Protein AF-A0A1Q7AUY8-F1 (afdb_monomer)

Foldseek 3Di:
DPPLPDQPCLVVQLVVVPVDQDWAWLVVSLVSCVVVVGDPLNSVLSVPDDTDTDTSVRSVVSSSVVSD

Nearest PDB structures (foldseek):
  2y4q-assembly1_A  TM=4.953E-01  e=2.129E+00  Homo sapiens
  6tml-assembly1_b7  TM=4.727E-01  e=2.939E+00  Toxoplasma gondii GT1
  6i6n-assembly1_A  TM=4.117E-01  e=4.614E+00  Papaver somniferum

pLDDT: mean 86.92, std 13.51, range [37.59, 95.75]

Solvent-accessible surface area (backbone atoms only — not comparable to full-atom values): 4176 Å² total; per-residue (Å²): 131,77,80,80,75,75,50,64,66,45,67,65,48,50,57,69,67,50,76,55,101,56,70,39,44,44,70,55,53,48,52,50,40,58,75,69,62,54,45,67,74,40,46,55,39,57,67,67,53,69,90,52,69,36,43,76,67,54,46,60,50,51,45,48,67,74,72,112

Radius of gyration: 11.17 Å; Cα contacts (8 Å, |Δi|>4): 56; chains: 1; bounding box: 21×30×28 Å

Secondary structure (DSSP, 8-state):
-------TTHHHHHHHH-SS---EEHHHHHHHHHHTT--HHHHHHHHTSPSSEE-HHHHHHHHHHTT-

Sequence (68 aa):
MAPHDALPGLDRFLDELYVTDVRMARDEIVRKATAAGLPATTMSRLDALPEGEYAYDEVVEAVRMIGD

Mean predicted aligned error: 4.82 Å

Structure (mmCIF, N/CA/C/O backbone):
data_AF-A0A1Q7AUY8-F1
#
_entry.id   AF-A0A1Q7AUY8-F1
#
loop_
_atom_site.group_PDB
_atom_site.id
_atom_site.type_symbol
_atom_site.label_atom_id
_atom_site.label_alt_id
_atom_site.label_comp_id
_atom_site.label_asym_id
_atom_site.label_entity_id
_atom_site.label_seq_id
_atom_site.pdbx_PDB_ins_code
_atom_site.Cartn_x
_atom_site.Cartn_y
_atom_site.Cartn_z
_atom_site.occupancy
_atom_site.B_iso_or_equiv
_atom_site.auth_seq_id
_atom_site.auth_comp_id
_atom_site.auth_asym_id
_atom_site.auth_atom_id
_atom_site.pdbx_PDB_model_num
ATOM 1 N N . MET A 1 1 ? 4.045 -22.212 13.219 1.00 42.00 1 MET A N 1
ATOM 2 C CA . MET A 1 1 ? 4.069 -21.382 12.002 1.00 42.00 1 MET A CA 1
ATOM 3 C C . MET A 1 1 ? 3.600 -20.007 12.432 1.00 42.00 1 MET A C 1
ATOM 5 O O . MET A 1 1 ? 2.401 -19.807 12.574 1.00 42.00 1 MET A O 1
ATOM 9 N N . ALA A 1 2 ? 4.530 -19.138 12.840 1.00 37.59 2 ALA A N 1
ATOM 10 C CA . ALA A 1 2 ? 4.179 -17.749 13.121 1.00 37.59 2 ALA A CA 1
ATOM 11 C C . ALA A 1 2 ? 3.579 -17.166 11.833 1.00 37.59 2 ALA A C 1
ATOM 13 O O . ALA A 1 2 ? 4.049 -17.549 10.757 1.00 37.59 2 ALA A O 1
ATOM 14 N N . PRO A 1 3 ? 2.533 -16.325 11.886 1.00 49.22 3 PRO A N 1
ATOM 15 C CA . PRO A 1 3 ? 2.133 -15.613 10.687 1.00 49.22 3 PRO A CA 1
ATOM 16 C C . PRO A 1 3 ? 3.345 -14.765 10.301 1.00 49.22 3 PRO A C 1
ATOM 18 O O . PRO A 1 3 ? 3.726 -13.879 11.062 1.00 49.22 3 PRO A O 1
ATOM 21 N N . HIS A 1 4 ? 4.012 -15.108 9.197 1.00 49.22 4 HIS A N 1
ATOM 22 C CA . HIS A 1 4 ? 5.039 -14.265 8.597 1.00 49.22 4 HIS A CA 1
ATOM 23 C C . HIS A 1 4 ? 4.343 -12.968 8.205 1.00 49.22 4 HIS A C 1
ATOM 25 O O . HIS A 1 4 ? 3.693 -12.891 7.170 1.00 49.22 4 HIS A O 1
ATOM 31 N N . ASP A 1 5 ? 4.352 -12.029 9.140 1.00 60.47 5 ASP A N 1
ATOM 32 C CA . ASP A 1 5 ? 4.096 -10.615 8.962 1.00 60.47 5 ASP A CA 1
ATOM 33 C C . ASP A 1 5 ? 3.019 -10.256 7.927 1.00 60.47 5 ASP A C 1
ATOM 35 O O . ASP A 1 5 ? 3.257 -9.545 6.950 1.00 60.47 5 ASP A O 1
ATOM 39 N N . ALA A 1 6 ? 1.804 -10.769 8.142 1.00 68.38 6 ALA A N 1
ATOM 40 C CA . ALA A 1 6 ? 0.657 -10.437 7.311 1.00 68.38 6 ALA A CA 1
ATOM 41 C C . ALA A 1 6 ? 0.371 -8.937 7.449 1.00 68.38 6 ALA A C 1
ATOM 43 O O . ALA A 1 6 ? -0.189 -8.500 8.454 1.00 68.38 6 ALA A O 1
ATOM 44 N N . LEU A 1 7 ? 0.789 -8.152 6.455 1.00 84.19 7 LEU A N 1
ATOM 45 C CA . LEU A 1 7 ? 0.514 -6.726 6.387 1.00 84.19 7 LEU A CA 1
ATOM 46 C C . LEU A 1 7 ? -0.995 -6.514 6.239 1.00 84.19 7 LEU A C 1
ATOM 48 O O . LEU A 1 7 ? -1.552 -6.799 5.174 1.00 84.19 7 LEU A O 1
ATOM 52 N N . PRO A 1 8 ? -1.690 -6.038 7.286 1.00 85.12 8 PRO A N 1
ATOM 53 C CA . PRO A 1 8 ? -3.139 -5.978 7.263 1.00 85.12 8 PRO A CA 1
ATOM 54 C C . PRO A 1 8 ? -3.609 -5.039 6.150 1.00 85.12 8 PRO A C 1
ATOM 56 O O . PRO A 1 8 ? -3.187 -3.883 6.066 1.00 85.12 8 PRO A O 1
ATOM 59 N N . GLY A 1 9 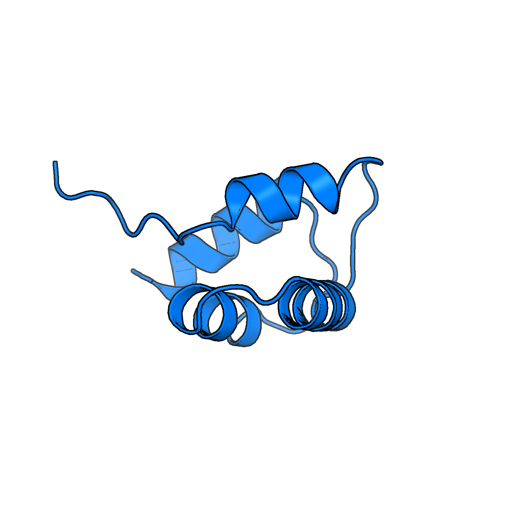? -4.488 -5.558 5.291 1.00 88.50 9 GLY A N 1
ATOM 60 C CA . GLY A 1 9 ? -5.101 -4.811 4.194 1.00 88.50 9 GLY A CA 1
ATOM 61 C C . GLY A 1 9 ? -4.210 -4.577 2.972 1.00 88.50 9 GLY A C 1
ATOM 62 O O . GLY A 1 9 ? -4.702 -3.984 2.017 1.00 88.50 9 GLY A O 1
ATOM 63 N N . LEU A 1 10 ? -2.955 -5.051 2.962 1.00 90.44 10 LEU A N 1
ATOM 64 C CA . LEU A 1 10 ? -2.072 -4.878 1.806 1.00 90.44 10 LEU A CA 1
ATOM 65 C C . LEU A 1 10 ? -2.591 -5.633 0.580 1.00 90.44 10 LEU A C 1
ATOM 67 O O . LEU A 1 10 ? -2.757 -5.015 -0.461 1.00 90.44 10 LEU A O 1
ATOM 71 N N . ASP A 1 11 ? -2.878 -6.931 0.708 1.00 90.38 11 ASP A N 1
ATOM 72 C CA . ASP A 1 11 ? -3.262 -7.768 -0.440 1.00 90.38 11 ASP A CA 1
ATOM 73 C C . ASP A 1 11 ? -4.500 -7.202 -1.148 1.00 90.38 11 ASP A C 1
ATOM 75 O O . ASP A 1 11 ? -4.480 -6.939 -2.345 1.00 90.38 11 ASP A O 1
ATOM 79 N N . ARG A 1 12 ? -5.542 -6.873 -0.371 1.00 91.25 12 ARG A N 1
ATOM 80 C CA . ARG A 1 12 ? -6.758 -6.237 -0.891 1.00 91.25 12 ARG A CA 1
ATOM 81 C C . ARG A 1 12 ? -6.462 -4.908 -1.591 1.00 91.25 12 ARG A C 1
ATOM 83 O O . ARG A 1 12 ? -7.047 -4.622 -2.629 1.00 91.25 12 ARG A O 1
ATOM 90 N N . PHE A 1 13 ? -5.601 -4.080 -1.005 1.00 93.75 13 PHE A N 1
ATOM 91 C CA . PHE A 1 13 ? -5.225 -2.806 -1.606 1.00 93.75 13 PHE A CA 1
ATOM 92 C C . PHE A 1 13 ? -4.486 -3.001 -2.927 1.00 93.75 13 PHE A C 1
ATOM 94 O O . PHE A 1 13 ? -4.788 -2.300 -3.886 1.00 93.75 13 PHE A O 1
ATOM 101 N N . LEU A 1 14 ? -3.551 -3.949 -2.996 1.00 92.31 14 LEU A N 1
ATOM 102 C CA . LEU A 1 14 ? -2.818 -4.236 -4.223 1.00 92.31 14 LEU A CA 1
ATOM 103 C C . LEU A 1 14 ? -3.739 -4.812 -5.304 1.00 92.31 14 LEU A C 1
ATOM 105 O O . LEU A 1 14 ? -3.617 -4.405 -6.454 1.00 92.31 14 LEU A O 1
ATOM 109 N N . ASP A 1 15 ? -4.698 -5.667 -4.943 1.00 91.31 15 ASP A N 1
ATOM 110 C CA . ASP A 1 15 ? -5.698 -6.197 -5.880 1.00 91.31 15 ASP A CA 1
ATOM 111 C C . ASP A 1 15 ? -6.566 -5.074 -6.482 1.00 91.31 15 ASP A C 1
ATOM 113 O O . ASP A 1 15 ? -6.876 -5.078 -7.672 1.00 91.31 15 ASP A O 1
ATOM 117 N N . GLU A 1 16 ? -6.948 -4.081 -5.669 1.00 91.44 16 GLU A N 1
ATOM 118 C CA . GLU A 1 16 ? -7.702 -2.901 -6.119 1.00 91.44 16 GLU A CA 1
ATOM 119 C C . GLU A 1 16 ? -6.823 -1.894 -6.886 1.00 91.44 16 GLU A C 1
ATOM 121 O O . GLU A 1 16 ? -7.316 -1.150 -7.737 1.00 91.44 16 GLU A O 1
ATOM 126 N N . LEU A 1 17 ? -5.523 -1.852 -6.590 1.00 91.31 17 LEU A N 1
ATOM 127 C CA . LEU A 1 17 ? -4.567 -0.933 -7.202 1.00 91.31 17 LEU A CA 1
ATOM 128 C C . LEU A 1 17 ? -4.110 -1.412 -8.587 1.00 91.31 17 LEU A C 1
ATOM 130 O O . LEU A 1 17 ? -4.045 -0.612 -9.520 1.00 91.31 17 LEU A O 1
ATOM 134 N N . TYR A 1 18 ? -3.821 -2.705 -8.720 1.00 90.75 18 TYR A N 1
ATOM 135 C CA . TYR A 1 18 ? -3.282 -3.346 -9.920 1.00 90.75 18 TYR A CA 1
ATOM 136 C C . TYR A 1 18 ? -4.371 -4.078 -10.717 1.00 90.75 18 TYR A C 1
ATOM 138 O O . TYR A 1 18 ? -4.191 -5.204 -11.168 1.00 90.75 18 TYR A O 1
ATOM 146 N N . VAL A 1 19 ? -5.515 -3.422 -10.940 1.00 84.50 19 VAL A N 1
ATOM 147 C CA . VAL A 1 19 ? -6.597 -3.965 -11.793 1.00 84.50 19 VAL A CA 1
ATOM 148 C C . VAL A 1 19 ? -6.153 -4.101 -13.258 1.00 84.50 19 VAL A C 1
ATOM 150 O O . VAL A 1 19 ? -6.684 -4.912 -14.012 1.00 84.50 19 VAL A O 1
ATOM 153 N N . THR A 1 20 ? -5.168 -3.302 -13.666 1.00 73.62 20 THR A N 1
ATOM 154 C CA . THR A 1 20 ? -4.483 -3.395 -14.958 1.00 73.62 20 THR A CA 1
ATOM 155 C C . THR A 1 20 ? -3.005 -3.662 -14.691 1.00 73.62 20 THR A C 1
ATOM 157 O O . THR A 1 20 ? -2.442 -2.932 -13.878 1.00 73.62 20 THR A O 1
ATOM 160 N N . ASP A 1 21 ? -2.395 -4.647 -15.367 1.00 63.53 21 ASP A N 1
ATOM 161 C CA . ASP A 1 21 ? -0.979 -5.083 -15.269 1.00 63.53 21 ASP A CA 1
ATOM 162 C C . ASP A 1 21 ? 0.053 -3.987 -15.634 1.00 63.53 21 ASP A C 1
ATOM 164 O O . ASP A 1 21 ? 0.880 -4.126 -16.536 1.00 63.53 21 ASP A O 1
ATOM 168 N N . VAL A 1 22 ? -0.004 -2.846 -14.959 1.00 81.25 22 VAL A N 1
ATOM 169 C CA . VAL A 1 22 ? 0.846 -1.685 -15.198 1.00 81.25 22 VAL A CA 1
ATOM 170 C C . VAL A 1 22 ? 1.762 -1.515 -13.998 1.00 81.25 22 VAL A C 1
ATOM 172 O O . VAL A 1 22 ? 1.314 -1.550 -12.853 1.00 81.25 22 VAL A O 1
ATOM 175 N N . ARG A 1 23 ? 3.055 -1.319 -14.265 1.00 92.81 23 ARG A N 1
ATOM 176 C CA . ARG A 1 23 ? 4.026 -0.946 -13.234 1.00 92.81 23 ARG A CA 1
ATOM 177 C C . ARG A 1 23 ? 3.661 0.416 -12.651 1.00 92.81 23 ARG A C 1
ATOM 179 O O . ARG A 1 23 ? 3.305 1.330 -13.392 1.00 92.81 23 ARG A O 1
ATOM 186 N N . MET A 1 24 ? 3.758 0.558 -11.335 1.00 92.19 24 MET A N 1
ATOM 187 C CA . MET A 1 24 ? 3.429 1.799 -10.641 1.00 92.19 24 MET A CA 1
ATOM 188 C C . MET A 1 24 ? 4.632 2.346 -9.889 1.00 92.19 24 MET A C 1
ATOM 190 O O . MET A 1 24 ? 5.365 1.607 -9.234 1.00 92.19 24 MET A O 1
ATOM 194 N N . ALA A 1 25 ? 4.816 3.663 -9.945 1.00 94.38 25 ALA A N 1
ATOM 195 C CA . ALA A 1 25 ? 5.850 4.328 -9.168 1.00 94.38 25 ALA A CA 1
ATOM 196 C C . ALA A 1 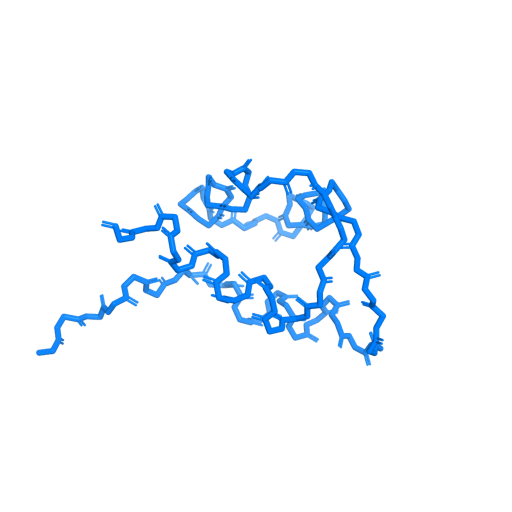25 ? 5.591 4.161 -7.662 1.00 94.38 25 ALA A C 1
ATOM 198 O O . ALA A 1 25 ? 4.459 4.326 -7.197 1.00 94.38 25 ALA A O 1
ATOM 199 N N . ARG A 1 26 ? 6.652 3.918 -6.887 1.00 94.81 26 ARG A N 1
ATOM 200 C CA . ARG A 1 26 ? 6.616 3.794 -5.419 1.00 94.81 26 ARG A CA 1
ATOM 201 C C . ARG A 1 26 ? 5.844 4.931 -4.750 1.00 94.81 26 ARG A C 1
ATOM 203 O O . ARG A 1 26 ? 4.995 4.684 -3.897 1.00 94.81 26 ARG A O 1
ATOM 210 N N . ASP A 1 27 ? 6.058 6.167 -5.188 1.00 95.56 27 ASP A N 1
ATOM 211 C CA . ASP A 1 27 ? 5.358 7.329 -4.631 1.00 95.56 27 ASP A CA 1
ATOM 212 C C . ASP A 1 27 ? 3.861 7.342 -4.941 1.00 95.56 27 ASP A C 1
ATOM 214 O O . ASP A 1 27 ? 3.062 7.846 -4.148 1.00 95.56 27 ASP A O 1
ATOM 218 N N . GLU A 1 28 ? 3.455 6.784 -6.081 1.00 94.50 28 GLU A N 1
ATOM 219 C CA . GLU A 1 28 ? 2.043 6.638 -6.409 1.00 94.50 28 GLU A CA 1
ATOM 220 C C . GLU A 1 28 ? 1.387 5.558 -5.544 1.00 94.50 28 GLU A C 1
ATOM 222 O O . GLU A 1 28 ? 0.292 5.784 -5.023 1.00 94.50 28 GLU A O 1
ATOM 227 N N . ILE A 1 29 ? 2.079 4.436 -5.323 1.00 94.75 29 ILE A N 1
ATOM 228 C CA . ILE A 1 29 ? 1.632 3.355 -4.435 1.00 94.75 29 ILE A CA 1
ATOM 229 C C . ILE A 1 29 ? 1.424 3.901 -3.017 1.00 94.75 29 ILE A C 1
ATOM 231 O O . ILE A 1 29 ? 0.336 3.760 -2.463 1.00 94.75 29 ILE A O 1
ATOM 235 N N . VAL A 1 30 ? 2.415 4.601 -2.451 1.00 95.12 30 VAL A N 1
ATOM 236 C CA . VAL A 1 30 ? 2.335 5.187 -1.099 1.00 95.12 30 VAL A CA 1
ATOM 237 C C . VAL A 1 30 ? 1.232 6.241 -1.001 1.00 95.12 30 VAL A C 1
ATOM 239 O O . VAL A 1 30 ? 0.465 6.262 -0.033 1.00 95.12 30 VAL A O 1
ATOM 242 N N . ARG A 1 31 ? 1.083 7.100 -2.017 1.00 94.88 31 ARG A N 1
ATOM 243 C CA . ARG A 1 31 ? 0.009 8.103 -2.050 1.00 94.88 31 ARG A CA 1
ATOM 244 C C . ARG A 1 31 ? -1.371 7.447 -2.053 1.00 94.88 31 ARG A C 1
ATOM 246 O O . ARG A 1 31 ? -2.252 7.882 -1.313 1.00 94.88 31 ARG A O 1
ATOM 253 N N . LYS A 1 32 ? -1.563 6.405 -2.864 1.00 94.69 32 LYS A N 1
ATOM 254 C CA . LYS A 1 32 ? -2.833 5.672 -2.947 1.00 94.69 32 LYS A CA 1
ATOM 255 C C . LYS A 1 32 ? -3.105 4.861 -1.680 1.00 94.69 32 LYS A C 1
ATOM 257 O O . LYS A 1 32 ? -4.235 4.875 -1.205 1.00 94.69 32 LYS A O 1
ATOM 262 N N . ALA A 1 33 ? -2.083 4.261 -1.077 1.00 95.00 33 ALA A N 1
ATOM 263 C CA . ALA A 1 33 ? -2.176 3.578 0.213 1.00 95.00 33 ALA A CA 1
ATOM 264 C C . ALA A 1 33 ? -2.583 4.538 1.344 1.00 95.00 33 ALA A C 1
ATOM 266 O O . ALA A 1 33 ? -3.446 4.216 2.162 1.00 95.00 33 ALA A O 1
ATOM 267 N N . THR A 1 34 ? -2.025 5.753 1.340 1.00 95.75 34 THR A N 1
ATOM 268 C CA . THR A 1 34 ? -2.403 6.824 2.273 1.00 95.75 34 THR A CA 1
ATOM 269 C C . THR A 1 34 ? -3.865 7.220 2.085 1.00 95.75 34 THR A C 1
ATOM 271 O O . THR A 1 34 ? -4.613 7.311 3.055 1.00 95.75 34 THR A O 1
ATOM 274 N N . ALA A 1 35 ? -4.294 7.426 0.836 1.00 95.44 35 ALA A N 1
ATOM 275 C CA . ALA A 1 35 ? -5.678 7.772 0.515 1.00 95.44 35 ALA A CA 1
ATOM 276 C C . ALA A 1 35 ? -6.669 6.650 0.878 1.00 95.44 35 ALA A C 1
ATOM 278 O O . ALA A 1 35 ? -7.791 6.938 1.288 1.00 95.44 35 ALA A O 1
ATOM 279 N N . ALA A 1 36 ? -6.242 5.388 0.773 1.00 94.00 36 ALA A N 1
ATOM 280 C CA . ALA A 1 36 ? -6.994 4.212 1.206 1.00 94.00 36 ALA A CA 1
ATOM 281 C C . ALA A 1 36 ? -6.997 4.017 2.736 1.00 94.00 36 ALA A C 1
ATOM 283 O O . ALA A 1 36 ? -7.732 3.172 3.243 1.00 94.00 36 ALA A O 1
ATOM 284 N N . GLY A 1 37 ? -6.196 4.789 3.480 1.00 94.38 37 GLY A N 1
ATOM 285 C CA . GLY A 1 37 ? -6.129 4.719 4.936 1.00 94.38 37 GLY A CA 1
ATOM 286 C C . GLY A 1 37 ? -5.532 3.412 5.450 1.00 94.38 37 GLY A C 1
ATOM 287 O O . GLY A 1 37 ? -6.029 2.866 6.438 1.00 94.38 37 GLY A O 1
ATOM 288 N N . LEU A 1 38 ? -4.496 2.886 4.782 1.00 93.69 38 LEU A N 1
ATOM 289 C CA . LEU A 1 38 ? -3.861 1.648 5.228 1.00 93.69 38 LEU A CA 1
ATOM 290 C C . LEU A 1 38 ? -3.281 1.770 6.650 1.00 93.69 38 LEU A C 1
ATOM 292 O O . LEU A 1 38 ? -2.840 2.849 7.058 1.00 93.69 38 LEU A O 1
ATOM 296 N N . PRO A 1 39 ? -3.243 0.663 7.417 1.00 93.00 39 PRO A N 1
ATOM 297 C CA . PRO A 1 39 ? -2.674 0.657 8.759 1.00 93.00 39 PRO A C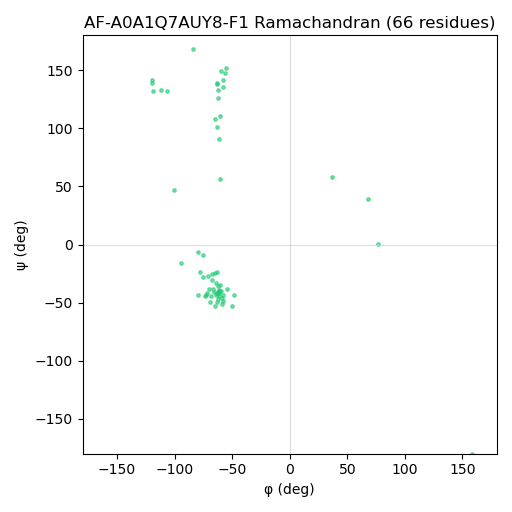A 1
ATOM 298 C C . PRO A 1 39 ? -1.222 1.141 8.782 1.00 93.00 39 PRO A C 1
ATOM 300 O O . PRO A 1 39 ? -0.450 0.860 7.866 1.00 93.00 39 PRO A O 1
ATOM 303 N N . ALA A 1 40 ? -0.826 1.798 9.877 1.00 90.62 40 ALA A N 1
ATOM 304 C CA . ALA A 1 40 ? 0.505 2.392 10.023 1.00 90.62 40 ALA A CA 1
ATOM 305 C C . ALA A 1 40 ? 1.648 1.389 9.782 1.00 90.62 40 ALA A C 1
ATOM 307 O O . ALA A 1 40 ? 2.623 1.730 9.126 1.00 90.62 40 ALA A O 1
ATOM 308 N N . THR A 1 41 ? 1.508 0.139 10.234 1.00 90.19 41 THR A N 1
ATOM 309 C CA . THR A 1 41 ? 2.494 -0.929 9.990 1.00 90.19 41 THR A CA 1
ATOM 310 C C . THR A 1 41 ? 2.680 -1.222 8.498 1.00 90.19 41 THR A C 1
ATOM 312 O O . THR A 1 41 ? 3.810 -1.376 8.039 1.00 90.19 41 THR A O 1
ATOM 315 N N . THR A 1 42 ? 1.588 -1.253 7.728 1.00 92.38 42 THR A N 1
ATOM 316 C CA . THR A 1 42 ? 1.622 -1.429 6.267 1.00 92.38 42 THR A CA 1
ATOM 317 C C . THR A 1 42 ? 2.225 -0.212 5.585 1.00 92.38 42 THR A C 1
ATOM 319 O O . THR A 1 42 ? 3.099 -0.362 4.733 1.00 92.38 42 THR A O 1
ATOM 322 N N . MET A 1 43 ? 1.828 0.989 6.011 1.00 94.62 43 MET A N 1
ATOM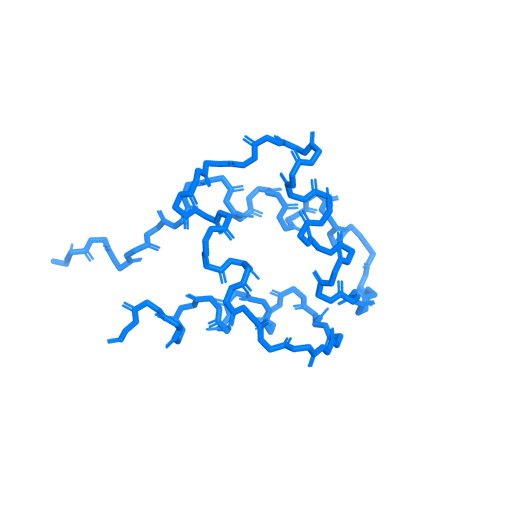 323 C CA . MET A 1 43 ? 2.388 2.238 5.498 1.00 94.62 43 MET A CA 1
ATOM 324 C C . MET A 1 43 ? 3.898 2.322 5.717 1.00 94.62 43 MET A C 1
ATOM 326 O O . MET A 1 43 ? 4.617 2.597 4.768 1.00 94.62 43 MET A O 1
ATOM 330 N N . SER A 1 44 ? 4.401 1.998 6.912 1.00 92.69 44 SER A N 1
ATOM 331 C CA . SER A 1 44 ? 5.841 2.022 7.195 1.00 92.69 44 SER A CA 1
ATOM 332 C C . SER A 1 44 ? 6.647 1.073 6.304 1.00 92.69 44 SER A C 1
ATOM 334 O O . SER A 1 44 ? 7.762 1.417 5.924 1.00 92.69 44 SER A O 1
ATOM 336 N N . ARG A 1 45 ? 6.099 -0.096 5.934 1.00 92.38 45 ARG A N 1
ATOM 337 C CA . ARG A 1 45 ? 6.771 -1.014 4.995 1.00 92.38 45 ARG A CA 1
ATOM 338 C C . ARG A 1 45 ? 6.751 -0.500 3.562 1.00 92.38 45 ARG A C 1
ATOM 340 O O . ARG A 1 45 ? 7.779 -0.549 2.899 1.00 92.38 45 ARG A O 1
ATOM 347 N N . LEU A 1 46 ? 5.613 0.023 3.102 1.00 93.75 46 LEU A N 1
ATOM 348 C CA . LEU A 1 46 ? 5.518 0.654 1.782 1.00 93.75 46 LEU A CA 1
ATOM 349 C C . LEU A 1 46 ? 6.433 1.881 1.683 1.00 93.75 46 LEU A C 1
ATOM 351 O O . LEU A 1 46 ? 7.041 2.111 0.642 1.00 93.75 46 LEU A O 1
ATOM 355 N N . ASP A 1 47 ? 6.583 2.634 2.774 1.00 94.31 47 ASP A N 1
ATOM 356 C CA . ASP A 1 47 ? 7.461 3.797 2.807 1.00 94.31 47 ASP A CA 1
ATOM 357 C C . ASP A 1 47 ? 8.952 3.438 2.783 1.00 94.31 47 ASP A C 1
ATOM 359 O O . ASP A 1 47 ? 9.773 4.212 2.292 1.00 94.31 47 ASP A O 1
ATOM 363 N N . ALA A 1 48 ? 9.312 2.257 3.271 1.00 94.56 48 ALA A N 1
ATOM 364 C CA . ALA A 1 48 ? 10.680 1.760 3.230 1.00 94.56 48 ALA A CA 1
ATOM 365 C C . ALA A 1 48 ? 11.077 1.176 1.859 1.00 94.56 48 ALA A C 1
ATOM 367 O O . ALA A 1 48 ? 12.247 0.842 1.663 1.00 94.56 48 ALA A O 1
ATOM 368 N N . LEU A 1 49 ? 10.138 1.063 0.907 1.00 94.31 49 LEU A N 1
ATOM 369 C CA . LEU A 1 49 ? 10.451 0.630 -0.454 1.00 94.31 49 LEU A CA 1
ATOM 370 C C . LEU A 1 49 ? 11.415 1.621 -1.130 1.00 94.31 49 LEU A C 1
ATOM 372 O O . LEU A 1 49 ? 11.152 2.831 -1.104 1.00 94.31 49 LEU A O 1
ATOM 376 N N . PRO A 1 50 ? 12.487 1.127 -1.780 1.00 94.06 50 PRO A N 1
ATOM 377 C CA . PRO A 1 50 ? 13.354 1.949 -2.616 1.00 94.06 50 PRO A 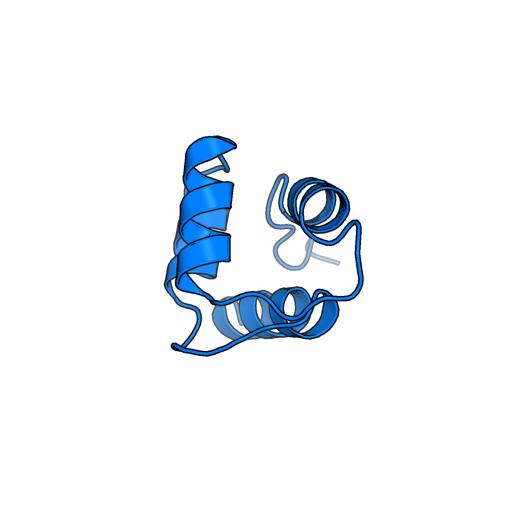CA 1
ATOM 378 C C . PRO A 1 50 ? 12.579 2.694 -3.707 1.00 94.06 50 PRO A C 1
ATOM 380 O O . PRO A 1 50 ? 11.556 2.211 -4.200 1.00 94.06 50 PRO A O 1
ATOM 383 N N . GLU A 1 51 ? 13.093 3.848 -4.132 1.00 93.25 51 GLU A N 1
ATOM 384 C CA . GLU A 1 51 ? 12.554 4.556 -5.295 1.00 93.25 51 GLU A CA 1
ATOM 385 C C . GLU A 1 51 ? 12.604 3.661 -6.541 1.00 93.25 51 GLU A C 1
ATOM 387 O O . GLU A 1 51 ? 13.599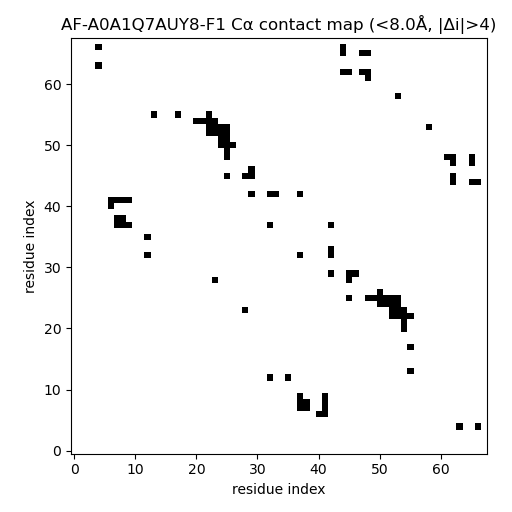 2.983 -6.802 1.00 93.25 51 GLU A O 1
ATOM 392 N N . GLY A 1 52 ? 11.516 3.650 -7.309 1.00 94.50 52 GLY A N 1
ATOM 393 C CA . GLY A 1 52 ? 11.387 2.801 -8.487 1.00 94.50 52 GLY A CA 1
ATOM 394 C C . GLY A 1 52 ? 9.937 2.567 -8.888 1.00 94.50 52 GLY A C 1
ATOM 395 O O . GLY A 1 52 ? 9.005 3.070 -8.252 1.00 94.50 52 GLY A O 1
ATOM 396 N N . GLU A 1 53 ? 9.762 1.797 -9.955 1.00 95.12 53 GLU A N 1
ATOM 397 C CA . GLU A 1 53 ? 8.462 1.314 -10.409 1.00 95.12 53 GLU A CA 1
ATOM 398 C C . GLU A 1 53 ? 8.333 -0.171 -10.101 1.00 95.12 53 GLU A C 1
ATOM 400 O O . GLU A 1 53 ? 9.225 -0.9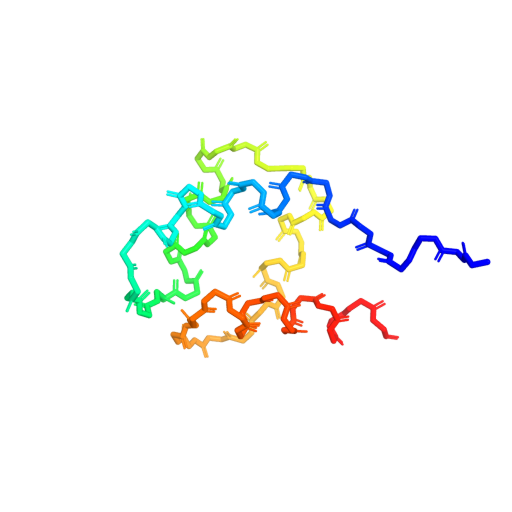53 -10.433 1.00 95.12 53 GLU A O 1
ATOM 405 N N . TYR A 1 54 ? 7.207 -0.545 -9.510 1.00 94.88 54 TYR A N 1
ATOM 406 C CA . TYR A 1 54 ? 6.950 -1.897 -9.045 1.00 94.88 54 TYR A CA 1
ATOM 407 C C . TYR A 1 54 ? 5.732 -2.478 -9.759 1.00 94.88 54 TYR A C 1
ATOM 409 O O . TYR A 1 54 ? 4.750 -1.780 -10.016 1.00 94.88 54 TYR A O 1
ATOM 417 N N . ALA A 1 55 ? 5.802 -3.761 -10.087 1.00 94.06 55 ALA A N 1
ATOM 418 C CA . ALA A 1 55 ? 4.643 -4.597 -10.362 1.00 94.06 55 ALA A CA 1
ATOM 419 C C . ALA A 1 55 ? 4.049 -5.154 -9.055 1.00 94.06 55 ALA A C 1
ATOM 421 O O . ALA A 1 55 ? 4.663 -5.065 -7.990 1.00 94.06 55 ALA A O 1
ATOM 422 N N . TYR A 1 56 ? 2.851 -5.737 -9.133 1.00 92.19 56 TYR A N 1
ATOM 423 C CA . TYR A 1 56 ? 2.149 -6.319 -7.983 1.00 92.19 56 TYR A CA 1
ATOM 424 C C . TYR A 1 56 ? 3.038 -7.275 -7.173 1.00 92.19 56 TYR A C 1
ATOM 426 O O . TYR A 1 56 ? 3.186 -7.128 -5.960 1.00 92.19 56 TYR A O 1
ATOM 434 N N . ASP A 1 57 ? 3.646 -8.243 -7.854 1.00 90.56 57 ASP A N 1
ATOM 435 C CA . ASP A 1 57 ? 4.504 -9.269 -7.271 1.00 90.56 57 ASP A CA 1
ATOM 436 C C . ASP A 1 57 ? 5.788 -8.672 -6.688 1.00 90.56 57 ASP A C 1
ATOM 438 O O . ASP A 1 57 ? 6.163 -9.020 -5.568 1.00 90.56 57 ASP A O 1
ATOM 442 N N . GLU A 1 58 ? 6.393 -7.704 -7.383 1.00 93.31 58 GLU A N 1
ATOM 443 C CA . GLU A 1 58 ? 7.578 -6.983 -6.904 1.00 93.31 58 GLU A CA 1
ATOM 444 C C . GLU A 1 58 ? 7.290 -6.216 -5.602 1.00 93.31 58 GLU A C 1
ATOM 446 O O . GLU A 1 58 ? 8.125 -6.217 -4.697 1.00 93.31 58 GLU A O 1
ATOM 451 N N . VAL A 1 59 ? 6.108 -5.595 -5.455 1.00 93.38 59 VAL A N 1
ATOM 452 C CA . VAL A 1 59 ? 5.718 -4.951 -4.186 1.00 93.38 59 VAL A CA 1
ATOM 453 C C . VAL A 1 59 ? 5.608 -5.990 -3.077 1.00 93.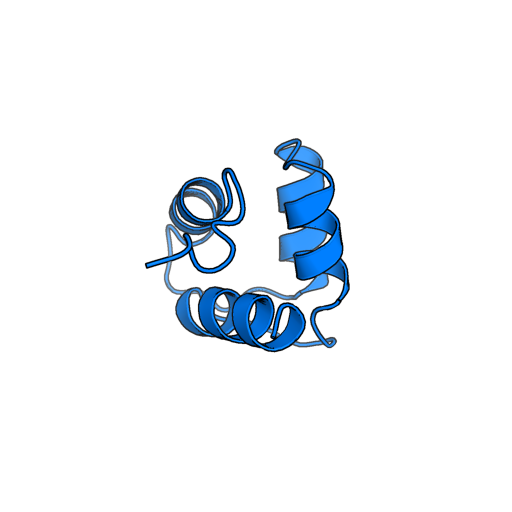38 59 VAL A C 1
ATOM 455 O O . VAL A 1 59 ? 6.176 -5.789 -2.004 1.00 93.38 59 VAL A O 1
ATOM 458 N N . VAL A 1 60 ? 4.887 -7.091 -3.320 1.00 91.00 60 VAL A N 1
ATOM 459 C CA . VAL A 1 60 ? 4.659 -8.154 -2.326 1.00 91.00 60 VAL A CA 1
ATOM 460 C C . VAL A 1 60 ? 5.977 -8.768 -1.858 1.00 91.00 60 VAL A C 1
ATOM 462 O O . VAL A 1 60 ? 6.138 -9.046 -0.669 1.00 91.00 60 VAL A O 1
ATOM 465 N N . GLU A 1 61 ? 6.924 -8.976 -2.766 1.00 91.00 61 GLU A N 1
ATOM 466 C CA . GLU A 1 61 ? 8.250 -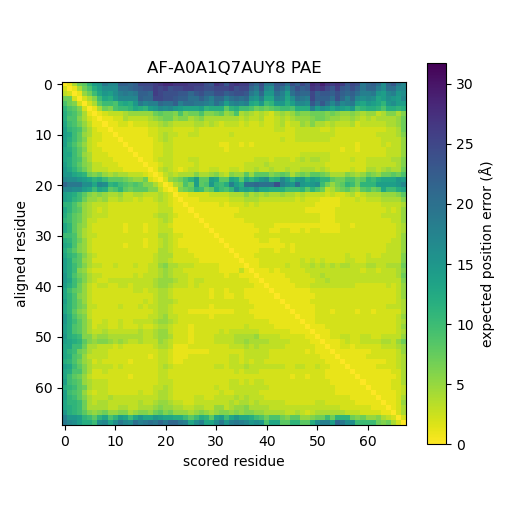9.482 -2.429 1.00 91.00 61 GLU A CA 1
ATOM 467 C C . GLU A 1 61 ? 9.063 -8.445 -1.642 1.00 91.00 61 GLU A C 1
ATOM 469 O O . GLU A 1 61 ? 9.571 -8.744 -0.559 1.00 91.00 61 GLU A O 1
ATOM 474 N N . ALA A 1 62 ? 9.130 -7.204 -2.126 1.00 91.94 62 ALA A N 1
ATOM 475 C CA . ALA A 1 62 ? 9.954 -6.164 -1.520 1.00 91.94 62 ALA A CA 1
ATOM 476 C C . ALA A 1 62 ? 9.517 -5.813 -0.089 1.00 91.94 62 ALA A C 1
ATOM 478 O O . ALA A 1 62 ? 10.359 -5.694 0.801 1.00 91.94 62 ALA A O 1
ATOM 479 N N . VAL A 1 63 ? 8.210 -5.715 0.181 1.00 90.12 63 VAL A N 1
ATOM 480 C CA . VAL A 1 63 ? 7.721 -5.434 1.544 1.00 90.12 63 VAL A CA 1
ATOM 481 C C . VAL A 1 63 ? 7.993 -6.574 2.525 1.00 90.12 63 VAL A C 1
ATOM 483 O O . VAL A 1 63 ? 8.087 -6.320 3.725 1.00 90.12 63 VAL A O 1
ATOM 486 N N . ARG A 1 64 ? 8.126 -7.818 2.044 1.00 86.50 64 ARG A N 1
ATOM 487 C CA . ARG A 1 64 ? 8.520 -8.963 2.879 1.00 86.50 64 ARG A CA 1
ATOM 488 C C . ARG A 1 64 ? 10.002 -8.894 3.225 1.00 86.50 64 ARG A C 1
ATOM 490 O O . ARG A 1 64 ? 10.338 -9.031 4.393 1.00 86.50 64 ARG A O 1
ATOM 497 N N . MET A 1 65 ? 10.855 -8.576 2.249 1.00 87.12 65 MET A N 1
ATOM 498 C CA . MET A 1 65 ? 12.302 -8.429 2.464 1.00 87.12 65 MET A CA 1
ATOM 499 C C . MET A 1 65 ? 12.677 -7.292 3.424 1.00 87.12 65 MET A C 1
ATOM 501 O O . MET A 1 65 ? 13.753 -7.317 4.003 1.00 87.12 65 MET A O 1
ATOM 505 N N . ILE A 1 66 ? 11.816 -6.285 3.586 1.00 86.12 66 ILE A N 1
ATOM 506 C CA . ILE A 1 66 ? 12.019 -5.191 4.551 1.00 86.12 66 ILE A CA 1
ATOM 507 C C . ILE A 1 66 ? 11.678 -5.622 5.992 1.00 86.12 66 ILE A C 1
ATOM 509 O O . ILE A 1 66 ? 12.116 -4.982 6.947 1.00 86.12 66 ILE A O 1
ATOM 513 N N . GLY A 1 67 ? 10.840 -6.652 6.156 1.00 70.06 67 GLY A N 1
ATOM 514 C CA . GLY A 1 67 ? 10.368 -7.136 7.455 1.00 70.06 67 GLY A CA 1
ATOM 515 C C . GLY A 1 67 ? 11.170 -8.294 8.062 1.00 70.06 67 GLY A C 1
ATOM 516 O O . GLY A 1 67 ? 11.000 -8.533 9.257 1.00 70.06 67 GLY A O 1
ATOM 517 N N . ASP A 1 68 ? 11.993 -8.985 7.265 1.00 56.34 68 ASP A N 1
ATOM 518 C CA . ASP A 1 68 ? 12.991 -9.985 7.702 1.00 56.34 68 ASP A CA 1
ATOM 519 C C . ASP A 1 68 ? 14.294 -9.313 8.182 1.00 56.34 68 ASP A C 1
ATOM 521 O O . ASP A 1 68 ? 14.854 -9.770 9.207 1.00 56.34 68 ASP A O 1
#